Protein AF-A0A6N8CS42-F1 (afdb_monomer_lite)

Secondary structure (DSSP, 8-state):
------PPPHHHHHHHHHHHHHHHHHHHHHHHHHHHHHHHHHHHHHHHHHHHHHHHHHHHT-------S--PPPSSPPPTTEEEEEEEEEEEETTEEEEEEEEEEP--SS-----EEEEEESSSS-EEEEE--------

Radius of gyration: 27.41 Å; chains: 1; bounding box: 62×30×87 Å

Structure (mmCIF, N/CA/C/O backbone):
data_AF-A0A6N8CS42-F1
#
_entry.id   AF-A0A6N8CS42-F1
#
loop_
_atom_site.group_PDB
_atom_site.id
_atom_site.type_symbol
_atom_site.label_atom_id
_atom_site.label_alt_id
_atom_site.label_comp_id
_atom_site.label_asym_id
_atom_site.label_entity_id
_atom_site.label_seq_id
_atom_site.pdbx_PDB_ins_code
_atom_site.Cartn_x
_atom_site.Cartn_y
_atom_site.Cartn_z
_atom_site.occupancy
_atom_site.B_iso_or_equiv
_atom_site.auth_seq_id
_atom_site.auth_comp_id
_atom_site.auth_asym_id
_atom_site.auth_atom_id
_atom_site.pdbx_PDB_model_num
ATOM 1 N N . MET A 1 1 ? 42.478 -19.504 -55.039 1.00 39.69 1 MET A N 1
ATOM 2 C CA . MET A 1 1 ? 41.987 -18.773 -53.853 1.00 39.69 1 MET A CA 1
ATOM 3 C C . MET A 1 1 ? 40.925 -17.804 -54.357 1.00 39.69 1 MET A C 1
ATOM 5 O O . MET A 1 1 ? 41.270 -16.766 -54.896 1.00 39.69 1 MET A O 1
ATOM 9 N N . THR A 1 2 ? 39.660 -18.219 -54.384 1.00 43.09 2 THR A N 1
ATOM 10 C CA . THR A 1 2 ? 38.563 -17.439 -54.984 1.00 43.09 2 THR A CA 1
ATOM 11 C C . THR A 1 2 ? 37.864 -16.642 -53.889 1.00 43.09 2 THR A C 1
ATOM 13 O O . THR A 1 2 ? 37.081 -17.211 -53.128 1.00 43.09 2 THR A O 1
ATOM 16 N N . CYS A 1 3 ? 38.173 -15.347 -53.780 1.00 54.81 3 CYS A N 1
ATOM 17 C CA . CYS A 1 3 ? 37.407 -14.423 -52.947 1.00 54.81 3 CYS A CA 1
ATOM 18 C C . CYS A 1 3 ? 36.001 -14.287 -53.540 1.00 54.81 3 CYS A C 1
ATOM 20 O O . CYS A 1 3 ? 35.815 -13.774 -54.640 1.00 54.81 3 CYS A O 1
ATOM 22 N N . ASN A 1 4 ? 35.016 -14.829 -52.831 1.00 57.50 4 ASN A N 1
ATOM 23 C CA . ASN A 1 4 ? 33.605 -14.658 -53.133 1.00 57.50 4 ASN A CA 1
ATOM 24 C C . ASN A 1 4 ? 33.167 -13.277 -52.623 1.00 57.50 4 ASN A C 1
ATOM 26 O O . ASN A 1 4 ? 32.612 -13.171 -51.532 1.00 57.50 4 ASN A O 1
ATOM 30 N N . ASP A 1 5 ? 33.425 -12.232 -53.408 1.00 59.31 5 ASP A N 1
ATOM 31 C CA . ASP A 1 5 ? 32.952 -10.870 -53.138 1.00 59.31 5 ASP A CA 1
ATOM 32 C C . ASP A 1 5 ? 31.481 -10.729 -53.561 1.00 59.31 5 ASP A C 1
ATOM 34 O O . ASP A 1 5 ? 31.132 -10.049 -54.526 1.00 59.31 5 ASP A O 1
ATOM 38 N N . LYS A 1 6 ? 30.580 -11.412 -52.846 1.00 69.56 6 LYS A N 1
ATOM 39 C CA . LYS A 1 6 ? 29.147 -11.102 -52.914 1.00 69.56 6 LYS A CA 1
ATOM 40 C C . LYS A 1 6 ? 28.894 -9.864 -52.057 1.00 69.56 6 LYS A C 1
ATOM 42 O O . LYS A 1 6 ? 28.794 -9.962 -50.838 1.00 69.56 6 LYS A O 1
ATOM 47 N N . GLY A 1 7 ? 28.827 -8.700 -52.702 1.00 70.50 7 GLY A N 1
ATOM 48 C CA . GLY A 1 7 ? 28.359 -7.468 -52.068 1.00 70.50 7 GLY A CA 1
ATOM 49 C C . GLY A 1 7 ? 26.950 -7.645 -51.494 1.00 70.50 7 GLY A C 1
ATOM 50 O O . GLY A 1 7 ? 26.128 -8.355 -52.072 1.00 70.50 7 GLY A O 1
ATOM 51 N N . MET A 1 8 ? 26.681 -7.020 -50.346 1.00 79.19 8 MET A N 1
ATOM 52 C CA . MET A 1 8 ? 25.380 -7.098 -49.680 1.00 79.19 8 MET A CA 1
ATOM 53 C C . MET A 1 8 ? 24.324 -6.370 -50.520 1.00 79.19 8 MET A C 1
ATOM 55 O O . MET A 1 8 ? 24.523 -5.224 -50.929 1.00 79.19 8 MET A O 1
ATOM 59 N N . THR A 1 9 ? 23.203 -7.029 -50.798 1.00 89.19 9 THR A N 1
ATOM 60 C CA . THR A 1 9 ? 22.109 -6.424 -51.562 1.00 89.19 9 THR A CA 1
ATOM 61 C C . THR A 1 9 ? 21.323 -5.434 -50.699 1.00 89.19 9 THR A C 1
ATOM 63 O O . THR A 1 9 ? 21.254 -5.549 -49.473 1.00 89.19 9 THR A O 1
ATOM 66 N N . LEU A 1 10 ? 20.674 -4.457 -51.338 1.00 85.69 10 LEU A N 1
ATOM 67 C CA . LEU A 1 10 ? 19.862 -3.454 -50.639 1.00 85.69 10 LEU A CA 1
ATOM 68 C C . LEU A 1 10 ? 18.735 -4.092 -49.807 1.00 85.69 10 LEU A C 1
ATOM 70 O O . LEU A 1 10 ? 18.422 -3.619 -48.716 1.00 85.69 10 LEU A O 1
ATOM 74 N N . ILE A 1 11 ? 18.144 -5.181 -50.311 1.00 92.25 11 ILE A N 1
ATOM 75 C CA . ILE A 1 11 ? 17.070 -5.896 -49.618 1.00 92.25 11 ILE A CA 1
ATOM 76 C C . ILE A 1 11 ? 17.579 -6.631 -48.373 1.00 92.25 11 ILE A C 1
ATOM 78 O O . IL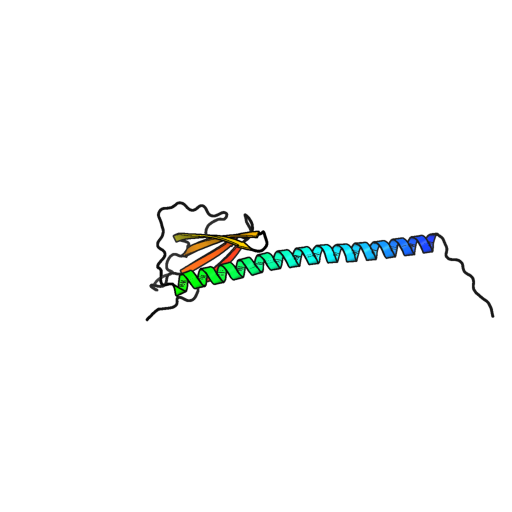E A 1 11 ? 16.888 -6.643 -47.360 1.00 92.25 11 ILE A O 1
ATOM 82 N N . GLU A 1 12 ? 18.797 -7.177 -48.406 1.00 88.62 12 GLU A N 1
ATOM 83 C CA . GLU A 1 12 ? 19.425 -7.810 -47.239 1.00 88.62 12 GLU A CA 1
ATOM 84 C C . GLU A 1 12 ? 19.746 -6.777 -46.153 1.00 88.62 12 GLU A C 1
ATOM 86 O O . GLU A 1 12 ? 19.483 -7.026 -44.978 1.00 88.62 12 GLU A O 1
ATOM 91 N N . ILE A 1 13 ? 20.226 -5.587 -46.535 1.00 92.69 13 ILE A N 1
ATOM 92 C CA . ILE A 1 13 ? 20.450 -4.473 -45.598 1.00 92.69 13 ILE A CA 1
ATOM 93 C C . ILE A 1 13 ? 19.125 -4.032 -44.965 1.00 92.69 13 ILE A C 1
ATOM 95 O O . ILE A 1 13 ? 19.039 -3.859 -43.748 1.00 92.69 13 ILE A O 1
ATOM 99 N N . LEU A 1 14 ? 18.071 -3.885 -45.771 1.00 93.56 14 LEU A N 1
ATOM 100 C CA . LEU A 1 14 ? 16.750 -3.502 -45.280 1.00 93.56 14 LEU A CA 1
ATOM 101 C C . LEU A 1 14 ? 16.177 -4.565 -44.329 1.00 93.56 14 LEU A C 1
ATOM 103 O O . LEU A 1 14 ? 15.666 -4.227 -43.260 1.00 93.56 14 LEU A O 1
ATOM 107 N N . ALA A 1 15 ? 16.303 -5.847 -44.675 1.00 94.00 15 ALA A N 1
ATOM 108 C CA . ALA A 1 15 ? 15.894 -6.961 -43.823 1.00 94.00 15 ALA A CA 1
ATOM 109 C C . ALA A 1 15 ? 16.676 -6.983 -42.497 1.00 94.00 15 ALA A C 1
ATOM 111 O O . ALA A 1 15 ? 16.085 -7.154 -41.433 1.00 94.00 15 ALA A O 1
ATOM 112 N N . ALA A 1 16 ? 17.988 -6.741 -42.530 1.00 94.88 16 ALA A N 1
ATOM 113 C CA . ALA A 1 16 ? 18.815 -6.694 -41.329 1.00 94.88 16 ALA A CA 1
ATOM 114 C C . ALA A 1 16 ? 18.427 -5.532 -40.396 1.00 94.88 16 ALA A C 1
ATOM 116 O O . ALA A 1 16 ? 18.263 -5.737 -39.194 1.00 94.88 16 ALA A O 1
ATOM 117 N N . ILE A 1 17 ? 18.222 -4.322 -40.934 1.00 95.00 17 ILE A N 1
ATOM 118 C CA . ILE A 1 17 ? 17.839 -3.139 -40.142 1.00 95.00 17 ILE A CA 1
ATOM 119 C C . ILE A 1 17 ? 16.428 -3.290 -39.565 1.00 95.00 17 ILE A C 1
ATOM 121 O O . ILE A 1 17 ? 16.184 -2.923 -38.413 1.00 95.00 17 ILE A O 1
ATOM 125 N N . THR A 1 18 ? 15.491 -3.829 -40.346 1.00 96.31 18 THR A N 1
ATOM 126 C CA . THR A 1 18 ? 14.114 -4.064 -39.886 1.00 96.31 18 THR A CA 1
ATOM 127 C C . THR A 1 18 ? 14.075 -5.115 -38.784 1.00 96.31 18 THR A C 1
ATOM 129 O O . THR A 1 18 ? 13.475 -4.865 -37.738 1.00 96.31 18 THR A O 1
ATOM 132 N N . LEU A 1 19 ? 14.780 -6.237 -38.951 1.00 96.19 19 LEU A N 1
ATOM 133 C CA . LEU A 1 19 ? 14.883 -7.270 -37.922 1.00 96.19 19 LEU A CA 1
ATOM 134 C C . LEU A 1 19 ? 15.538 -6.712 -36.654 1.00 96.19 19 LEU A C 1
ATOM 136 O O . LEU A 1 19 ? 15.007 -6.894 -35.558 1.00 96.19 19 LEU A O 1
ATOM 140 N N . LEU A 1 20 ? 16.626 -5.949 -36.795 1.00 96.81 20 LEU A N 1
ATOM 141 C CA . LEU A 1 20 ? 17.285 -5.295 -35.665 1.00 96.81 20 LEU A CA 1
ATOM 142 C C . LEU A 1 20 ? 16.334 -4.338 -34.929 1.00 96.81 20 LEU A C 1
ATOM 144 O O . LEU A 1 20 ? 16.276 -4.341 -33.702 1.00 96.81 20 LEU A O 1
ATOM 148 N N . SER A 1 21 ? 15.548 -3.558 -35.667 1.00 97.50 21 SER A N 1
ATOM 149 C CA . SER A 1 21 ? 14.606 -2.591 -35.100 1.00 97.50 21 SER A CA 1
ATOM 150 C C . SER A 1 21 ? 13.488 -3.274 -34.310 1.00 97.50 21 SER A C 1
ATOM 152 O O . SER A 1 21 ? 13.173 -2.846 -33.200 1.00 97.50 21 SER A O 1
ATOM 154 N N . VAL A 1 22 ? 12.927 -4.374 -34.826 1.00 96.75 22 VAL A N 1
ATOM 155 C CA . VAL A 1 22 ? 11.913 -5.170 -34.112 1.00 96.75 22 VAL A CA 1
ATOM 156 C C . VAL A 1 22 ? 12.471 -5.699 -32.793 1.00 96.75 22 VAL A C 1
ATOM 158 O O . VAL A 1 22 ? 11.816 -5.588 -31.753 1.00 96.75 22 VAL A O 1
ATOM 161 N N . VAL A 1 23 ? 13.696 -6.226 -32.813 1.00 97.25 23 VAL A N 1
ATOM 162 C CA . VAL A 1 23 ? 14.366 -6.739 -31.613 1.00 97.25 23 VAL A CA 1
ATOM 163 C C . VAL A 1 23 ? 14.568 -5.623 -30.585 1.00 97.25 23 VAL A C 1
ATOM 165 O O . VAL A 1 23 ? 14.184 -5.780 -29.425 1.00 97.25 23 VAL A O 1
ATOM 168 N N . LEU A 1 24 ? 15.091 -4.469 -31.004 1.00 97.38 24 LEU A N 1
ATOM 169 C CA . LEU A 1 24 ? 15.336 -3.335 -30.109 1.00 97.38 24 LEU A CA 1
ATOM 170 C C . LEU A 1 24 ? 14.047 -2.796 -29.479 1.00 97.38 24 LEU A C 1
ATOM 172 O O . LEU A 1 24 ? 14.000 -2.589 -28.266 1.00 97.38 24 LEU A O 1
ATOM 176 N N . ILE A 1 25 ? 12.985 -2.617 -30.270 1.00 96.94 25 ILE A N 1
ATOM 177 C CA . ILE A 1 25 ? 11.689 -2.130 -29.772 1.00 96.94 25 ILE A CA 1
ATOM 178 C C . ILE A 1 25 ? 11.080 -3.127 -28.780 1.00 96.94 25 ILE A C 1
ATOM 180 O O . ILE A 1 25 ? 10.522 -2.720 -27.756 1.00 96.94 25 ILE A O 1
ATOM 184 N N . SER A 1 26 ? 11.220 -4.427 -29.046 1.00 95.50 26 SER A N 1
ATOM 185 C CA . SER A 1 26 ? 10.720 -5.482 -28.160 1.00 95.50 26 SER A CA 1
ATOM 186 C C . SER A 1 26 ? 11.398 -5.424 -26.790 1.00 95.50 26 SER A C 1
ATOM 188 O O . SER A 1 26 ? 10.719 -5.363 -25.762 1.00 95.50 26 SER A O 1
ATOM 190 N N . PHE A 1 27 ? 12.733 -5.356 -26.760 1.00 95.81 27 PHE A N 1
ATOM 191 C CA . PHE A 1 27 ? 13.480 -5.259 -25.504 1.00 95.81 27 PHE A CA 1
ATOM 192 C C . PHE A 1 27 ? 13.228 -3.938 -24.772 1.00 95.81 27 PHE A C 1
ATOM 194 O O . PHE A 1 27 ? 13.014 -3.946 -23.560 1.00 95.81 27 PHE A O 1
ATOM 201 N N . ALA A 1 28 ? 13.170 -2.811 -25.486 1.00 95.38 28 ALA A N 1
ATOM 202 C CA . ALA A 1 28 ? 12.846 -1.518 -24.886 1.00 95.38 28 ALA A CA 1
ATOM 203 C C . ALA A 1 28 ? 11.468 -1.544 -24.200 1.00 95.38 28 ALA A C 1
ATOM 205 O O . ALA A 1 28 ? 11.323 -1.101 -23.058 1.00 95.38 28 ALA A O 1
ATOM 206 N N . SER A 1 29 ? 10.471 -2.137 -24.860 1.00 92.81 29 SER A N 1
ATOM 207 C CA . SER A 1 29 ? 9.115 -2.274 -24.319 1.00 92.81 29 SER A CA 1
ATOM 208 C C . SER A 1 29 ? 9.078 -3.162 -23.074 1.00 92.81 29 SER A C 1
ATOM 210 O O . SER A 1 29 ? 8.345 -2.871 -22.127 1.00 92.81 29 SER A O 1
ATOM 212 N N . PHE A 1 30 ? 9.878 -4.230 -23.042 1.00 93.69 30 PHE A N 1
ATOM 213 C CA . PHE A 1 30 ? 10.009 -5.086 -21.865 1.00 93.69 30 PHE A CA 1
ATOM 214 C C . PHE A 1 30 ? 10.604 -4.326 -20.669 1.00 93.69 30 PHE A C 1
ATOM 216 O O . PHE A 1 30 ? 10.041 -4.370 -19.574 1.00 93.69 30 PHE A O 1
ATOM 223 N N . PHE A 1 31 ? 11.683 -3.564 -20.871 1.00 93.62 31 PHE A N 1
ATOM 224 C CA . PHE A 1 31 ? 12.321 -2.809 -19.788 1.00 93.62 31 PHE A CA 1
ATOM 225 C C . PHE A 1 31 ? 11.410 -1.730 -19.196 1.00 93.62 31 PHE A C 1
ATOM 227 O O . PHE A 1 31 ? 11.319 -1.604 -17.973 1.00 93.62 31 PHE A O 1
ATOM 234 N N . ILE A 1 32 ? 10.682 -0.993 -20.040 1.00 91.62 32 ILE A N 1
ATOM 235 C CA . ILE A 1 32 ? 9.728 0.028 -19.581 1.00 91.62 32 ILE A CA 1
ATOM 236 C C . ILE A 1 32 ? 8.633 -0.608 -18.717 1.00 91.62 32 ILE A C 1
ATOM 238 O O . ILE A 1 32 ? 8.288 -0.081 -17.656 1.00 91.62 32 ILE A O 1
ATOM 242 N N . GLN A 1 33 ? 8.095 -1.752 -19.147 1.00 89.81 33 GLN A N 1
ATOM 243 C CA . GLN A 1 33 ? 7.081 -2.476 -18.381 1.00 89.81 33 GLN A CA 1
ATOM 244 C C . GLN A 1 33 ? 7.643 -3.003 -17.058 1.00 89.81 33 GLN A C 1
ATOM 246 O O . GLN A 1 33 ? 7.014 -2.816 -16.016 1.00 89.81 33 GLN A O 1
ATOM 251 N N . SER A 1 34 ? 8.847 -3.581 -17.073 1.00 89.81 34 SER A N 1
ATOM 252 C CA . SER A 1 34 ? 9.511 -4.077 -15.865 1.00 89.81 34 SER A CA 1
ATOM 253 C C . SER A 1 34 ? 9.698 -2.976 -14.822 1.00 89.81 34 SER A C 1
ATOM 255 O O . SER A 1 34 ? 9.399 -3.200 -13.652 1.00 89.81 34 SER A O 1
ATOM 257 N N . GLY A 1 35 ? 10.138 -1.779 -15.226 1.00 88.31 35 GLY A N 1
ATOM 258 C CA . GLY A 1 35 ? 10.308 -0.651 -14.307 1.00 88.31 35 GLY A CA 1
ATOM 259 C C . GLY A 1 35 ? 8.996 -0.248 -13.628 1.00 88.31 35 GLY A C 1
ATOM 260 O O . GLY A 1 35 ? 8.946 -0.105 -12.408 1.00 88.31 35 GLY A O 1
ATOM 261 N N . ARG A 1 36 ? 7.905 -0.151 -14.400 1.00 88.00 36 ARG A N 1
ATOM 262 C CA . ARG A 1 36 ? 6.573 0.189 -13.867 1.00 88.00 36 ARG A CA 1
ATOM 263 C C . ARG A 1 36 ? 6.071 -0.841 -12.856 1.00 88.00 36 ARG A C 1
ATOM 265 O O . ARG A 1 36 ? 5.550 -0.459 -11.810 1.00 88.00 36 ARG A O 1
ATOM 272 N N . VAL A 1 37 ? 6.244 -2.131 -13.150 1.00 89.06 37 VAL A N 1
ATOM 273 C CA . VAL A 1 37 ? 5.845 -3.221 -12.244 1.00 89.06 37 VAL A CA 1
ATOM 274 C C . VAL A 1 37 ? 6.668 -3.187 -10.956 1.00 89.06 37 VAL A C 1
ATOM 276 O O . VAL A 1 37 ? 6.096 -3.300 -9.873 1.00 89.06 37 VAL A O 1
ATOM 279 N N . THR A 1 38 ? 7.982 -2.964 -11.042 1.00 90.00 38 THR A N 1
ATOM 280 C CA . THR A 1 38 ? 8.851 -2.829 -9.863 1.00 90.00 38 THR A CA 1
ATOM 281 C C . THR A 1 38 ? 8.412 -1.673 -8.968 1.00 90.00 38 THR A C 1
ATOM 283 O O . THR A 1 38 ? 8.250 -1.867 -7.764 1.00 90.00 38 THR A O 1
ATOM 286 N N . THR A 1 39 ? 8.151 -0.491 -9.534 1.00 89.06 39 THR A N 1
ATOM 287 C CA . THR A 1 39 ? 7.661 0.660 -8.760 1.00 89.06 39 THR A CA 1
ATOM 288 C C . THR A 1 39 ? 6.308 0.371 -8.112 1.00 89.06 39 THR A C 1
ATOM 290 O O . THR A 1 39 ? 6.134 0.625 -6.922 1.00 89.06 39 THR A O 1
ATOM 293 N N . PHE A 1 40 ? 5.362 -0.210 -8.857 1.00 90.25 40 PHE A N 1
ATOM 294 C CA . PHE A 1 40 ? 4.045 -0.564 -8.323 1.00 90.25 40 PHE A CA 1
ATOM 295 C C . PHE A 1 40 ? 4.136 -1.569 -7.165 1.00 90.25 40 PHE A C 1
ATOM 297 O O . PHE A 1 40 ? 3.472 -1.408 -6.140 1.00 90.25 40 PHE A O 1
ATOM 304 N N . ASN A 1 41 ? 4.997 -2.579 -7.294 1.00 90.88 41 ASN A N 1
ATOM 305 C CA . ASN A 1 41 ? 5.244 -3.552 -6.234 1.00 90.88 41 ASN A CA 1
ATOM 306 C C . ASN A 1 41 ? 5.906 -2.912 -5.010 1.00 90.88 41 ASN A C 1
ATOM 308 O O . ASN A 1 41 ? 5.547 -3.260 -3.887 1.00 90.88 41 ASN A O 1
ATOM 312 N N . GLY A 1 42 ? 6.817 -1.955 -5.212 1.00 93.12 42 GLY A N 1
ATOM 313 C CA . GLY A 1 42 ? 7.405 -1.158 -4.134 1.00 93.12 42 GLY A CA 1
ATOM 314 C C . GLY A 1 42 ? 6.336 -0.412 -3.336 1.00 93.12 42 GLY A C 1
ATOM 315 O O . GLY A 1 42 ? 6.229 -0.605 -2.129 1.00 93.12 42 GLY A O 1
ATOM 316 N N . VAL A 1 43 ? 5.465 0.336 -4.020 1.00 94.19 43 VAL A N 1
ATOM 317 C CA . VAL A 1 43 ? 4.342 1.061 -3.397 1.00 94.19 43 VAL A CA 1
ATOM 318 C C . VAL A 1 43 ? 3.417 0.112 -2.625 1.00 94.19 43 VAL A C 1
ATOM 320 O O . VAL A 1 43 ? 3.058 0.379 -1.477 1.00 94.19 43 VAL A O 1
ATOM 323 N N . LYS A 1 44 ? 3.057 -1.034 -3.215 1.00 94.00 44 LYS A N 1
ATOM 324 C CA . LYS A 1 44 ? 2.218 -2.044 -2.551 1.00 94.00 44 LYS A CA 1
ATOM 325 C C . LYS A 1 44 ? 2.901 -2.648 -1.316 1.00 94.00 44 LYS A C 1
ATOM 327 O O . LYS A 1 44 ? 2.240 -2.864 -0.301 1.00 94.00 44 LYS A O 1
ATOM 332 N N . SER A 1 45 ? 4.206 -2.911 -1.389 1.00 95.19 45 SER A N 1
ATOM 333 C CA . SER A 1 45 ? 4.999 -3.430 -0.269 1.00 95.19 45 SER A CA 1
ATOM 334 C C . SER A 1 45 ? 5.054 -2.425 0.883 1.00 95.19 45 SER A C 1
ATOM 336 O O . SER A 1 45 ? 4.766 -2.781 2.025 1.00 95.19 45 SER A O 1
ATOM 338 N N . THR A 1 46 ? 5.303 -1.149 0.585 1.00 95.38 46 THR A N 1
ATOM 339 C CA . THR A 1 46 ? 5.262 -0.068 1.577 1.00 95.38 46 THR A CA 1
ATOM 340 C C . THR A 1 46 ? 3.873 0.053 2.205 1.00 95.38 46 THR A C 1
ATOM 342 O O . THR A 1 46 ? 3.755 0.110 3.429 1.00 95.38 46 THR A O 1
ATOM 345 N N . ALA A 1 47 ? 2.799 -0.001 1.408 1.00 94.31 47 ALA A N 1
ATOM 346 C CA . ALA A 1 47 ? 1.430 0.012 1.927 1.00 94.31 47 ALA A CA 1
ATOM 347 C C . ALA A 1 47 ? 1.176 -1.139 2.917 1.00 94.31 47 ALA A C 1
ATOM 349 O O . ALA A 1 47 ? 0.575 -0.919 3.973 1.00 94.31 47 ALA A O 1
ATOM 350 N N . LEU A 1 48 ? 1.665 -2.341 2.598 1.00 94.94 48 LEU A N 1
ATOM 351 C CA . LEU A 1 48 ? 1.582 -3.525 3.449 1.00 94.94 48 LEU A CA 1
ATOM 352 C C . LEU A 1 48 ? 2.386 -3.357 4.751 1.00 94.94 48 LEU A C 1
ATOM 354 O O . LEU A 1 48 ? 1.868 -3.657 5.825 1.00 94.94 48 LEU A O 1
ATOM 358 N N . GLN A 1 49 ? 3.620 -2.854 4.682 1.00 94.75 49 GLN A N 1
ATOM 359 C CA . GLN A 1 49 ? 4.451 -2.588 5.864 1.00 94.75 49 GLN A CA 1
ATOM 360 C C . GLN A 1 49 ? 3.799 -1.559 6.795 1.00 94.75 49 GLN A C 1
ATOM 362 O O . GLN A 1 49 ? 3.754 -1.750 8.012 1.00 94.75 49 GLN A O 1
ATOM 367 N N . LEU A 1 50 ? 3.236 -0.490 6.227 1.00 94.50 50 LEU A N 1
ATOM 368 C CA . LEU A 1 50 ? 2.496 0.520 6.979 1.00 94.50 50 LEU A CA 1
ATOM 369 C C . LEU A 1 50 ? 1.247 -0.080 7.646 1.00 94.50 50 LEU A C 1
ATOM 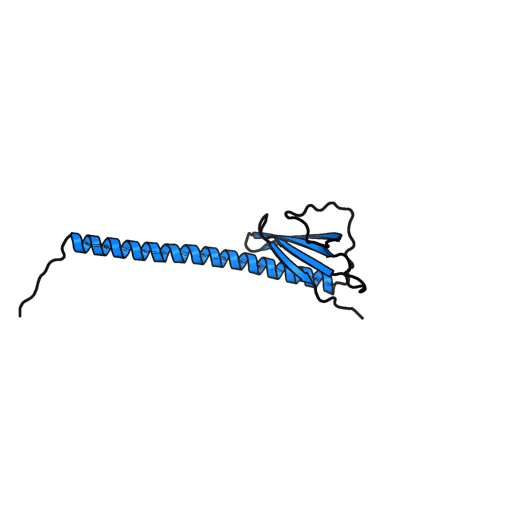371 O O . LEU A 1 50 ? 1.000 0.193 8.821 1.00 94.50 50 LEU A O 1
ATOM 375 N N . ALA A 1 51 ? 0.502 -0.944 6.945 1.00 92.44 51 ALA A N 1
ATOM 376 C CA . ALA A 1 51 ? -0.645 -1.655 7.514 1.00 92.44 51 ALA A CA 1
ATOM 377 C C . ALA A 1 51 ? -0.239 -2.570 8.682 1.00 92.44 51 ALA A C 1
ATOM 379 O O . ALA A 1 51 ? -0.887 -2.551 9.727 1.00 92.44 51 ALA A O 1
ATOM 380 N N . GLN A 1 52 ? 0.859 -3.322 8.541 1.00 91.81 52 GLN A N 1
ATOM 381 C CA . GLN A 1 52 ? 1.395 -4.186 9.600 1.00 91.81 52 GLN A CA 1
ATOM 382 C C . GLN A 1 52 ? 1.848 -3.388 10.827 1.00 91.81 52 GLN A C 1
ATOM 384 O O . GLN A 1 52 ? 1.576 -3.771 11.965 1.00 91.81 52 GLN A O 1
ATOM 389 N N . ASN A 1 53 ? 2.514 -2.254 10.618 1.00 91.00 53 ASN A N 1
ATOM 390 C CA . ASN A 1 53 ? 2.923 -1.380 11.712 1.00 91.00 53 ASN A CA 1
ATOM 391 C C . ASN A 1 53 ? 1.693 -0.831 12.450 1.00 91.00 53 ASN A C 1
ATOM 393 O O . ASN A 1 53 ? 1.616 -0.896 13.676 1.00 91.00 53 ASN A O 1
ATOM 397 N N . GLN A 1 54 ? 0.693 -0.364 11.700 1.00 89.75 54 GLN A N 1
ATOM 398 C CA . GLN A 1 54 ? -0.544 0.160 12.267 1.00 89.75 54 GLN A CA 1
ATOM 399 C C . GLN A 1 54 ? -1.308 -0.904 13.058 1.00 89.75 54 GLN A C 1
ATOM 401 O O . GLN A 1 54 ? -1.694 -0.639 14.193 1.00 89.75 54 GLN A O 1
ATOM 406 N N . ILE A 1 55 ? -1.485 -2.107 12.505 1.00 87.00 55 ILE A N 1
ATOM 407 C CA . ILE A 1 55 ? -2.227 -3.171 13.186 1.00 87.00 55 ILE A CA 1
ATOM 408 C C . ILE A 1 55 ? -1.499 -3.657 14.443 1.00 87.00 55 ILE A C 1
ATOM 410 O O . ILE A 1 55 ? -2.128 -3.948 15.460 1.00 87.00 55 ILE A O 1
ATOM 414 N N . SER A 1 56 ? -0.165 -3.690 14.402 1.00 85.62 56 SER A N 1
ATOM 415 C CA . SER A 1 56 ? 0.660 -4.019 15.563 1.00 85.62 56 SER A CA 1
ATOM 416 C C . SER A 1 56 ? 0.473 -2.959 16.644 1.00 85.62 56 SER A C 1
ATOM 418 O O . SER A 1 56 ? 0.139 -3.291 17.778 1.00 85.62 56 SER A O 1
ATOM 420 N N . LYS A 1 57 ? 0.579 -1.672 16.293 1.00 84.31 57 LYS A N 1
ATOM 421 C CA . LYS A 1 57 ? 0.349 -0.560 17.226 1.00 84.31 57 LYS A CA 1
ATOM 422 C C . LYS A 1 57 ? -1.026 -0.627 17.883 1.00 84.31 57 LYS A C 1
ATOM 424 O O . LYS A 1 57 ? -1.108 -0.493 19.098 1.00 84.31 57 LYS A O 1
ATOM 429 N N . THR A 1 58 ? -2.090 -0.865 17.116 1.00 78.88 58 THR A N 1
ATOM 430 C CA . THR A 1 58 ? -3.457 -0.929 17.661 1.00 78.88 58 THR A CA 1
ATOM 431 C C . THR A 1 58 ? -3.683 -2.151 18.547 1.00 78.88 58 THR A C 1
ATOM 433 O O . THR A 1 58 ? -4.505 -2.103 19.453 1.00 78.88 58 THR A O 1
ATOM 436 N N . THR A 1 59 ? -2.955 -3.241 18.308 1.00 76.06 59 THR A N 1
ATOM 437 C CA . THR A 1 59 ? -3.106 -4.490 19.066 1.00 76.06 59 THR A CA 1
ATOM 438 C C . THR A 1 59 ? -2.269 -4.498 20.341 1.00 76.06 59 THR A C 1
ATOM 440 O O . THR A 1 59 ? -2.757 -4.910 21.389 1.00 76.06 59 THR A O 1
ATOM 443 N N . TYR A 1 60 ? -1.019 -4.029 20.279 1.00 70.62 60 TYR A N 1
ATOM 444 C CA . TYR A 1 60 ? -0.112 -4.015 21.430 1.00 70.62 60 TYR A CA 1
ATOM 445 C C . TYR A 1 60 ? -0.411 -2.893 22.421 1.00 70.62 60 TYR A C 1
ATOM 447 O O . TYR A 1 60 ? -0.168 -3.073 23.612 1.00 70.62 60 TYR A O 1
ATOM 455 N N . ALA A 1 61 ? -0.939 -1.753 21.962 1.00 65.25 61 ALA A N 1
ATOM 456 C CA . ALA A 1 61 ? -1.195 -0.605 22.829 1.00 65.25 61 ALA A CA 1
ATOM 457 C C . ALA A 1 61 ? -2.319 -0.836 23.858 1.00 65.25 61 ALA A C 1
ATOM 459 O O . ALA A 1 61 ? -2.533 0.028 24.703 1.00 65.25 61 ALA A O 1
ATOM 460 N N . GLY A 1 62 ? -3.057 -1.955 23.792 1.00 56.72 62 GLY A N 1
ATOM 461 C CA . GLY A 1 62 ? -4.150 -2.266 24.726 1.00 56.72 62 GLY A CA 1
ATOM 462 C C . GLY A 1 62 ? -5.311 -1.264 24.692 1.00 56.72 62 GLY A C 1
ATOM 463 O O . GLY A 1 62 ? -6.253 -1.377 25.473 1.00 56.72 62 GLY A O 1
ATOM 464 N N . SER A 1 63 ? -5.266 -0.281 23.792 1.00 55.56 63 SER A N 1
ATOM 465 C CA . SER A 1 63 ? -6.285 0.737 23.630 1.00 55.56 63 SER A CA 1
ATOM 466 C C . SER A 1 63 ? -7.467 0.130 22.887 1.00 55.56 63 SER A C 1
ATOM 468 O O . SER A 1 63 ? -7.434 -0.097 21.678 1.00 55.56 63 SER A O 1
ATOM 470 N N . THR A 1 64 ? -8.540 -0.143 23.624 1.00 57.16 64 THR A N 1
ATOM 471 C CA . THR A 1 64 ? -9.864 -0.380 23.053 1.00 57.16 64 THR A CA 1
ATOM 472 C C . THR A 1 64 ? -10.305 0.900 22.353 1.00 57.16 64 THR A C 1
ATOM 474 O O . THR A 1 64 ? -10.893 1.805 22.943 1.00 57.16 64 THR A O 1
ATOM 477 N N . LEU A 1 65 ? -9.963 1.011 21.071 1.00 62.78 65 LEU A N 1
ATOM 478 C CA . LEU A 1 65 ? -10.430 2.103 20.239 1.00 62.78 65 LEU A CA 1
ATOM 479 C C . LEU A 1 65 ? -11.932 1.895 20.018 1.00 62.78 65 LEU A C 1
ATOM 481 O O . LEU A 1 65 ? -12.359 1.090 19.192 1.00 62.78 65 LEU A O 1
ATOM 485 N N . GLY A 1 66 ? -12.737 2.580 20.828 1.00 63.84 66 GLY A N 1
ATOM 486 C CA . GLY A 1 66 ? -14.182 2.632 20.660 1.00 63.84 66 GLY A CA 1
ATOM 487 C C . GLY A 1 66 ? -14.564 3.370 19.378 1.00 63.84 66 GLY A C 1
ATOM 488 O O . GLY A 1 66 ? -13.796 4.165 18.834 1.00 63.84 66 GLY A O 1
ATOM 489 N N . CYS A 1 67 ? -15.778 3.126 18.896 1.00 71.50 67 CYS A N 1
ATOM 490 C CA . CYS A 1 67 ? -16.327 3.896 17.788 1.00 71.50 67 CYS A CA 1
ATOM 491 C C . CYS A 1 67 ? -16.517 5.352 18.234 1.00 71.50 67 CYS A C 1
ATOM 493 O O . CYS A 1 67 ? -17.316 5.615 19.134 1.00 71.50 67 CYS A O 1
ATOM 495 N N . SER A 1 68 ? -15.794 6.294 17.621 1.00 64.50 68 SER A N 1
ATOM 496 C CA . SER A 1 68 ? -16.089 7.718 17.805 1.00 64.50 68 SER A CA 1
ATOM 497 C C . SER A 1 68 ? -17.294 8.113 16.945 1.00 64.50 68 SER A C 1
ATOM 499 O O . SER A 1 68 ? -17.539 7.515 15.898 1.00 64.50 68 SER A O 1
ATOM 501 N N . THR A 1 69 ? -18.037 9.137 17.359 1.00 53.94 69 THR A N 1
ATOM 502 C CA . THR A 1 69 ? -19.211 9.674 16.646 1.00 53.94 69 THR A CA 1
ATOM 503 C C . THR A 1 69 ? -18.871 10.443 15.362 1.00 53.94 69 THR A C 1
ATOM 505 O O . THR A 1 69 ? -19.761 11.023 14.744 1.00 53.94 69 THR A O 1
ATOM 508 N N . GLN A 1 70 ? -17.605 10.464 14.931 1.00 59.16 70 GLN A N 1
ATOM 509 C CA . GLN A 1 70 ? -17.206 11.133 13.696 1.00 59.16 70 GLN A CA 1
ATOM 510 C C . GLN A 1 70 ? -17.514 10.257 12.478 1.00 59.16 70 GLN A C 1
ATOM 512 O O . GLN A 1 70 ? -17.054 9.120 12.366 1.00 59.16 70 GLN A O 1
ATOM 517 N N . SER A 1 71 ? -18.271 10.811 11.532 1.00 60.88 71 SER A N 1
ATOM 518 C CA . SER A 1 71 ? -18.550 10.195 10.238 1.00 60.88 71 SER A CA 1
ATOM 519 C C . SER A 1 71 ? -17.299 10.229 9.358 1.00 60.88 71 SER A C 1
ATOM 521 O O . SER A 1 71 ? -17.074 11.177 8.605 1.00 60.88 71 SER A O 1
ATOM 523 N N . ILE A 1 72 ? -16.461 9.200 9.466 1.00 75.69 72 ILE A N 1
ATOM 524 C CA . ILE A 1 72 ? -15.325 9.000 8.564 1.00 75.69 72 ILE A CA 1
ATOM 525 C C . ILE A 1 72 ? -15.853 8.312 7.300 1.00 75.69 72 ILE A C 1
ATOM 527 O O . ILE A 1 72 ? -16.359 7.194 7.360 1.00 75.69 72 ILE A O 1
ATOM 531 N N . SER A 1 73 ? -15.748 8.964 6.142 1.00 76.25 73 SER A N 1
ATOM 532 C CA . SER A 1 73 ? -16.082 8.341 4.857 1.00 76.25 73 SER A CA 1
ATOM 533 C C . SER A 1 73 ? -14.904 7.502 4.359 1.00 76.25 73 SER A C 1
ATOM 535 O O . SER A 1 73 ? -13.799 8.027 4.216 1.00 76.25 73 SER A O 1
ATOM 537 N N . SER A 1 74 ? -15.128 6.218 4.071 1.00 79.56 74 SER A N 1
ATOM 538 C CA . SER A 1 74 ? -14.120 5.369 3.425 1.00 79.56 74 SER A CA 1
ATOM 539 C C . SER A 1 74 ? -14.180 5.517 1.897 1.00 79.56 74 SER A C 1
ATOM 541 O O . SER A 1 74 ? -15.284 5.606 1.357 1.00 79.56 74 SER A O 1
ATOM 543 N N . PRO A 1 75 ? -13.038 5.503 1.179 1.00 83.56 75 PRO A N 1
ATOM 544 C CA . PRO A 1 75 ? -13.009 5.556 -0.285 1.00 83.56 75 PRO A CA 1
ATOM 545 C C . PRO A 1 75 ? -13.691 4.359 -0.963 1.00 83.56 75 PRO A C 1
ATOM 547 O O . PRO A 1 75 ? -14.103 4.452 -2.116 1.00 83.56 75 PRO A O 1
ATOM 550 N N . THR A 1 76 ? -13.789 3.224 -0.265 1.00 87.06 76 THR A N 1
ATOM 551 C CA . THR A 1 76 ? -14.414 1.991 -0.764 1.00 87.06 76 THR A CA 1
ATOM 552 C C . THR A 1 76 ? -15.428 1.456 0.252 1.00 87.06 76 THR A C 1
ATOM 554 O O . THR A 1 76 ? -15.368 1.846 1.423 1.00 87.06 76 THR A O 1
ATOM 557 N N . PRO A 1 77 ? -16.362 0.567 -0.152 1.00 87.06 77 PRO A N 1
ATOM 558 C CA . PRO A 1 77 ? -17.314 -0.042 0.773 1.00 87.06 77 PRO A CA 1
ATOM 559 C C . PRO A 1 77 ? -16.593 -0.669 1.963 1.00 87.06 77 PRO A C 1
ATOM 561 O O . PRO A 1 77 ? -15.605 -1.384 1.784 1.00 87.06 77 PRO A O 1
ATOM 564 N N . VAL A 1 78 ? -17.066 -0.379 3.173 1.00 86.00 78 VAL A N 1
ATOM 565 C CA . VAL A 1 78 ? -16.455 -0.875 4.413 1.00 86.00 78 VAL A CA 1
ATOM 566 C C . VAL A 1 78 ? -16.368 -2.412 4.417 1.00 86.00 78 VAL A C 1
ATOM 568 O O . VAL A 1 78 ? -17.229 -3.065 3.822 1.00 86.00 78 VAL A O 1
ATOM 571 N N . PRO A 1 79 ? -15.339 -3.013 5.048 1.00 85.50 79 PRO A N 1
ATOM 572 C CA . PRO A 1 79 ? -15.235 -4.467 5.139 1.00 85.50 79 PRO A CA 1
ATOM 573 C C . PRO A 1 79 ? -16.486 -5.074 5.785 1.00 85.50 79 PRO A C 1
ATOM 575 O O . PRO A 1 79 ? -17.046 -4.498 6.722 1.00 85.50 79 PRO A O 1
ATOM 578 N N . GLN A 1 80 ? -16.913 -6.247 5.316 1.00 82.75 80 GLN A N 1
ATOM 579 C CA . GLN A 1 80 ? -18.068 -6.947 5.880 1.00 82.75 80 GLN A CA 1
ATOM 580 C C . GLN A 1 80 ? -17.854 -7.234 7.375 1.00 82.75 80 GLN A C 1
ATOM 582 O O . GLN A 1 80 ? -16.764 -7.622 7.788 1.00 82.75 80 GLN A O 1
ATOM 587 N N . GLY A 1 81 ? -18.895 -7.026 8.184 1.00 80.88 81 GLY A N 1
ATOM 588 C CA . GLY A 1 81 ? -18.817 -7.193 9.638 1.00 80.88 81 GLY A CA 1
ATOM 589 C C . GLY A 1 81 ? -18.072 -6.066 10.358 1.00 80.88 81 GLY A C 1
ATOM 590 O O . GLY A 1 81 ? -17.802 -6.190 11.547 1.00 80.88 81 GLY A O 1
ATOM 591 N N . SER A 1 82 ? -17.728 -4.967 9.674 1.00 84.38 82 SER A N 1
ATOM 592 C CA . SER A 1 82 ? -17.191 -3.772 10.334 1.00 84.38 82 SER A CA 1
ATOM 593 C C . SER A 1 82 ? -18.282 -3.058 11.116 1.00 84.38 82 SER A C 1
ATOM 595 O O . SER A 1 82 ? -19.280 -2.626 10.545 1.00 84.38 8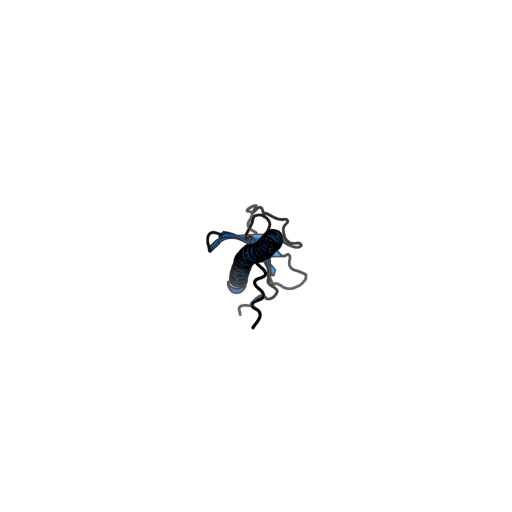2 SER A O 1
ATOM 597 N N . LYS A 1 83 ? -18.039 -2.849 12.407 1.00 83.69 83 LYS A N 1
ATOM 598 C CA . LYS A 1 83 ? -18.878 -2.023 13.272 1.00 83.69 83 LYS A CA 1
ATOM 599 C C . LYS A 1 83 ? -18.684 -0.537 12.975 1.00 83.69 83 LYS A C 1
ATOM 601 O O . LYS A 1 83 ? -19.646 0.220 12.905 1.00 83.69 83 LYS A O 1
ATOM 606 N N . CYS A 1 84 ? -17.428 -0.103 12.848 1.00 84.38 84 CYS A N 1
ATOM 607 C CA . CYS A 1 84 ? -17.076 1.302 12.645 1.00 84.38 84 CYS A CA 1
ATOM 608 C C . CYS A 1 84 ? -15.613 1.485 12.217 1.00 84.38 84 CYS A C 1
ATOM 610 O O . CYS A 1 84 ? -14.790 0.572 12.330 1.00 84.38 84 CYS A O 1
ATOM 612 N N . ILE A 1 85 ? -15.283 2.701 11.775 1.00 86.06 85 ILE A N 1
ATOM 613 C CA . ILE A 1 85 ? -13.903 3.153 11.572 1.00 86.06 85 ILE A CA 1
ATOM 614 C C . ILE A 1 85 ? -13.409 3.761 12.883 1.00 86.06 85 ILE A C 1
ATOM 616 O O . ILE A 1 85 ? -14.044 4.657 13.435 1.00 86.06 85 ILE A O 1
ATOM 620 N N . VAL A 1 86 ? -12.271 3.278 13.370 1.00 84.25 86 VAL A N 1
ATOM 621 C CA . VAL A 1 86 ? -11.705 3.696 14.659 1.00 84.25 86 VAL A CA 1
ATOM 622 C C . VAL A 1 86 ? -10.535 4.660 14.525 1.00 84.25 86 VAL A C 1
ATOM 624 O O . VAL A 1 86 ? -10.259 5.431 15.439 1.00 84.25 86 VAL A O 1
ATOM 627 N N . ASN A 1 87 ? -9.822 4.619 13.400 1.00 86.38 87 ASN A N 1
ATOM 628 C CA . ASN A 1 87 ? -8.682 5.493 13.164 1.00 86.38 87 ASN A CA 1
ATOM 629 C C . ASN A 1 87 ? -8.487 5.726 11.663 1.00 86.38 87 ASN A C 1
ATOM 631 O O . ASN A 1 87 ? -8.638 4.799 10.865 1.00 86.38 87 ASN A O 1
ATOM 635 N N . LEU A 1 88 ? -8.120 6.956 11.311 1.00 89.06 88 LEU A N 1
ATOM 636 C CA . LEU A 1 88 ? -7.657 7.353 9.992 1.00 89.06 88 LEU A CA 1
ATOM 637 C C . LEU A 1 88 ? -6.323 8.083 10.150 1.00 89.06 88 LEU A C 1
ATOM 639 O O . LEU A 1 88 ? -6.278 9.186 10.693 1.00 89.06 88 LEU A O 1
ATOM 643 N N . THR A 1 89 ? -5.245 7.502 9.628 1.00 89.69 89 THR A N 1
ATOM 644 C CA . THR A 1 89 ? -3.942 8.172 9.565 1.00 89.69 89 THR A CA 1
ATOM 645 C C . THR A 1 89 ? -3.494 8.351 8.123 1.00 89.69 89 THR A C 1
ATOM 647 O O . THR A 1 89 ? -3.849 7.579 7.234 1.00 89.69 89 THR A O 1
ATOM 650 N N . LYS A 1 90 ? -2.720 9.407 7.875 1.00 92.19 90 LYS A N 1
ATOM 651 C CA . LYS A 1 90 ? -2.069 9.649 6.588 1.00 92.19 90 LYS A CA 1
ATOM 652 C C . LYS A 1 90 ? -0.566 9.546 6.791 1.00 92.19 90 LYS A C 1
ATOM 654 O O . LYS A 1 90 ? -0.044 10.089 7.759 1.00 92.19 90 LYS A O 1
ATOM 659 N N . GLN A 1 91 ? 0.107 8.839 5.899 1.00 91.19 91 GLN A N 1
ATOM 660 C CA . GLN A 1 91 ? 1.556 8.665 5.902 1.00 91.19 91 GLN A CA 1
ATOM 661 C C . GLN A 1 91 ? 2.086 9.011 4.517 1.00 91.19 91 GLN A C 1
ATOM 663 O O . GLN A 1 91 ? 1.445 8.694 3.520 1.00 91.19 91 GLN A O 1
ATOM 668 N N . VAL A 1 92 ? 3.240 9.663 4.441 1.00 91.12 92 VAL A N 1
ATOM 669 C CA . VAL A 1 92 ? 3.888 9.983 3.165 1.00 91.12 92 VAL A CA 1
ATOM 670 C C . VAL A 1 92 ? 5.213 9.242 3.117 1.00 91.12 92 VAL A C 1
ATOM 672 O O . VAL A 1 92 ? 6.016 9.350 4.039 1.00 91.12 92 VAL A O 1
ATOM 675 N N . SER A 1 93 ? 5.428 8.470 2.058 1.00 87.81 93 SER A N 1
ATOM 676 C CA . SER A 1 93 ? 6.675 7.746 1.809 1.00 87.81 93 SER A CA 1
ATOM 677 C C . SER A 1 93 ? 6.935 7.731 0.306 1.00 87.81 93 SER A C 1
ATOM 679 O O . SER A 1 93 ? 6.022 7.473 -0.475 1.00 87.81 93 SER A O 1
ATOM 681 N N . ASP A 1 94 ? 8.157 8.086 -0.097 1.00 83.25 94 ASP A N 1
ATOM 682 C CA . ASP A 1 94 ? 8.610 8.122 -1.495 1.00 83.25 94 ASP A CA 1
ATOM 683 C C . ASP A 1 94 ? 7.647 8.856 -2.443 1.00 83.25 94 ASP A C 1
ATOM 685 O O . ASP A 1 94 ? 7.242 8.346 -3.490 1.00 83.25 94 ASP A O 1
ATOM 689 N N . ASN A 1 95 ? 7.236 10.065 -2.038 1.00 86.12 95 ASN A N 1
ATOM 690 C CA . ASN A 1 95 ? 6.295 10.926 -2.766 1.00 86.12 95 ASN A CA 1
ATOM 691 C C . ASN A 1 95 ? 4.897 10.306 -3.003 1.00 86.12 95 ASN A C 1
ATOM 693 O O . ASN A 1 95 ? 4.095 10.837 -3.768 1.00 86.12 95 ASN A O 1
ATOM 697 N N . HIS A 1 96 ? 4.583 9.197 -2.331 1.00 88.25 96 HIS A N 1
ATOM 698 C CA . HIS A 1 96 ? 3.260 8.585 -2.309 1.00 88.25 96 HIS A CA 1
ATOM 699 C C . HIS A 1 96 ? 2.595 8.846 -0.960 1.00 88.25 96 HIS A C 1
ATOM 701 O O . HIS A 1 96 ? 3.210 8.720 0.100 1.00 88.25 96 HIS A O 1
ATOM 707 N N . THR A 1 97 ? 1.317 9.222 -1.001 1.00 92.69 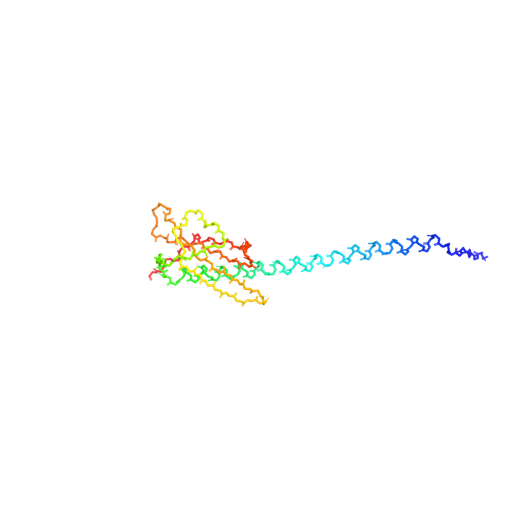97 THR A N 1
ATOM 708 C CA . THR A 1 97 ? 0.498 9.388 0.203 1.00 92.69 97 THR A CA 1
ATOM 709 C C . THR A 1 97 ? -0.318 8.127 0.433 1.00 92.69 97 THR A C 1
ATOM 711 O O . THR A 1 97 ? -1.102 7.724 -0.424 1.00 92.69 97 THR A O 1
ATOM 714 N N . TYR A 1 98 ? -0.164 7.548 1.616 1.00 94.00 98 TYR A N 1
ATOM 715 C CA . TYR A 1 98 ? -0.885 6.378 2.080 1.00 94.00 98 TYR A CA 1
ATOM 716 C C . TYR A 1 98 ? -1.949 6.798 3.089 1.00 94.00 98 TYR A C 1
ATOM 718 O O . TYR A 1 98 ? -1.652 7.519 4.044 1.00 94.00 98 TYR A O 1
ATOM 726 N N . GLN A 1 99 ? -3.187 6.348 2.899 1.00 94.00 99 GLN A N 1
ATOM 727 C CA . GLN A 1 99 ? -4.264 6.552 3.870 1.00 94.00 99 GLN A CA 1
ATOM 728 C C . GLN A 1 99 ? -4.560 5.232 4.570 1.00 94.00 99 GLN A C 1
ATOM 730 O O . GLN A 1 99 ? -4.927 4.256 3.922 1.00 94.00 99 GLN A O 1
ATOM 735 N N . LEU A 1 100 ? -4.404 5.191 5.886 1.00 92.69 100 LEU A N 1
ATOM 736 C CA . LEU A 1 100 ? -4.626 3.997 6.683 1.00 92.69 100 LEU A CA 1
ATOM 737 C C . LEU A 1 100 ? -5.940 4.129 7.440 1.00 92.69 100 LEU A C 1
ATOM 739 O O . LEU A 1 100 ? -6.069 4.983 8.314 1.00 92.69 100 LEU A O 1
ATOM 743 N N . TYR A 1 101 ? -6.884 3.248 7.137 1.00 91.44 101 TYR A N 1
ATOM 744 C CA . TYR A 1 101 ? -8.156 3.130 7.837 1.00 91.44 101 TYR A CA 1
ATOM 745 C C . TYR A 1 101 ? -8.105 1.898 8.722 1.00 91.44 101 TYR A C 1
ATOM 747 O O . TYR A 1 101 ? -7.851 0.799 8.237 1.00 91.44 101 TYR A O 1
ATOM 755 N N . THR A 1 102 ? -8.356 2.077 10.011 1.00 89.56 102 THR A N 1
ATOM 756 C CA . THR A 1 102 ? -8.538 0.969 10.948 1.00 89.56 102 THR A CA 1
ATOM 757 C C . THR A 1 102 ? -10.030 0.794 11.198 1.00 89.56 102 THR A C 1
ATOM 759 O O . THR A 1 102 ? -10.707 1.750 11.576 1.00 89.56 102 THR A O 1
ATOM 762 N N . TYR A 1 103 ? -10.532 -0.415 10.996 1.00 88.00 103 TYR A N 1
ATOM 763 C CA . TYR A 1 103 ? -11.911 -0.818 11.231 1.00 88.00 103 TYR A CA 1
ATOM 764 C C . TYR A 1 103 ? -11.955 -1.747 12.434 1.00 88.00 103 TYR A C 1
ATOM 766 O O . TYR A 1 103 ? -11.101 -2.622 12.579 1.00 88.00 103 TYR A O 1
ATOM 774 N N . LEU A 1 104 ? -12.964 -1.564 13.275 1.00 86.12 104 LEU A N 1
ATOM 775 C CA . LEU A 1 104 ? -13.314 -2.519 14.316 1.00 86.12 104 LEU A CA 1
ATOM 776 C C . LEU A 1 104 ? -14.376 -3.461 13.755 1.00 86.12 104 LEU A C 1
ATOM 778 O O . LEU A 1 104 ? -15.412 -2.992 13.283 1.00 86.12 104 LEU A O 1
ATOM 782 N N . LEU A 1 105 ? -14.127 -4.766 13.808 1.00 83.62 105 LEU A N 1
ATOM 783 C CA . LEU A 1 105 ? -15.124 -5.768 13.444 1.00 83.62 105 LEU A CA 1
ATOM 784 C C . LEU A 1 105 ? -16.063 -6.049 14.619 1.00 83.62 105 LEU A C 1
ATOM 786 O O . LEU A 1 105 ? -15.681 -5.938 15.787 1.00 83.62 105 LEU A O 1
ATOM 790 N N . GLU A 1 106 ? -17.302 -6.414 14.305 1.00 74.81 106 GLU A N 1
ATOM 791 C CA . GLU A 1 106 ? -18.232 -6.946 15.292 1.00 74.81 106 GLU A CA 1
ATOM 792 C C . GLU A 1 106 ? -17.660 -8.234 15.904 1.00 74.81 106 GLU A C 1
ATOM 794 O O . GLU A 1 106 ? -17.092 -9.063 15.184 1.00 74.81 106 GLU A O 1
ATOM 799 N N . PRO A 1 107 ? -17.758 -8.411 17.233 1.00 66.00 107 PRO A N 1
ATOM 800 C CA . PRO A 1 107 ? -17.242 -9.604 17.879 1.00 66.00 107 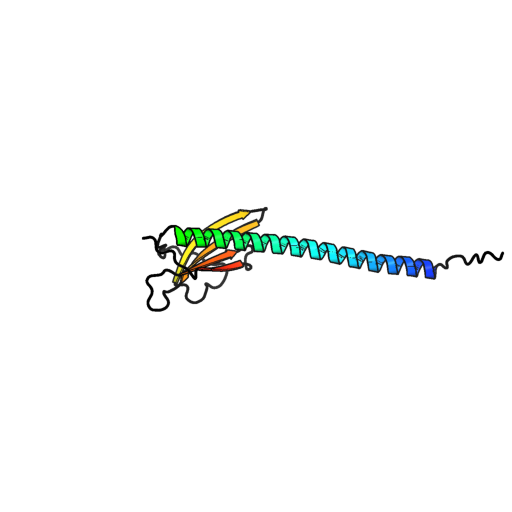PRO A CA 1
ATOM 801 C C . PRO A 1 107 ? -17.988 -10.833 17.352 1.00 66.00 107 PRO A C 1
ATOM 803 O O . PRO A 1 107 ? -19.189 -10.994 17.568 1.00 66.00 107 PRO A O 1
ATOM 806 N N . SER A 1 108 ? -17.254 -11.717 16.679 1.00 52.81 108 SER A N 1
ATOM 807 C CA . SER A 1 108 ? -17.736 -13.039 16.294 1.00 52.81 108 SER A CA 1
ATOM 808 C C . SER A 1 108 ? -17.874 -13.876 17.561 1.00 52.81 108 SER A C 1
ATOM 810 O O . SER A 1 108 ? -16.889 -14.432 18.034 1.00 52.81 108 SER A O 1
ATOM 812 N N . ASN A 1 109 ? -19.082 -13.902 18.125 1.00 55.28 109 ASN A N 1
ATOM 813 C CA . ASN A 1 109 ? -19.579 -14.855 19.116 1.00 55.28 109 ASN A CA 1
ATOM 814 C C . ASN A 1 109 ? -18.508 -15.410 20.082 1.00 55.28 109 ASN A C 1
ATOM 816 O O . ASN A 1 109 ? -17.870 -16.425 19.812 1.00 55.28 109 ASN A O 1
ATOM 820 N N . ASN A 1 110 ? -18.426 -14.805 21.272 1.00 51.62 110 ASN A N 1
ATOM 821 C CA . ASN A 1 110 ? -17.877 -15.415 22.494 1.00 51.62 110 ASN A CA 1
ATOM 822 C C . ASN A 1 110 ? -16.369 -15.263 22.800 1.00 51.62 110 ASN A C 1
ATOM 824 O O . ASN A 1 110 ? -15.813 -16.052 23.560 1.00 51.62 110 ASN A O 1
ATOM 828 N N . THR A 1 111 ? -15.700 -14.214 22.314 1.00 54.50 111 THR A N 1
ATOM 829 C CA . THR A 1 111 ? -14.406 -13.790 22.885 1.00 54.50 111 THR A CA 1
ATOM 830 C C . THR A 1 111 ? -14.370 -12.272 23.077 1.00 54.50 111 THR A C 1
ATOM 832 O O . THR A 1 111 ? -14.744 -11.520 22.183 1.00 54.50 111 THR A O 1
ATOM 835 N N . ASN A 1 112 ? -13.910 -11.795 24.242 1.00 57.94 112 ASN A N 1
ATOM 836 C CA . ASN A 1 112 ? -13.698 -10.366 24.561 1.00 57.94 112 ASN A CA 1
ATOM 837 C C . ASN A 1 112 ? -12.544 -9.728 23.746 1.00 57.94 112 ASN A C 1
ATOM 839 O O . ASN A 1 112 ? -11.881 -8.797 24.203 1.00 57.94 112 ASN A O 1
ATOM 843 N N . LEU A 1 113 ? -12.248 -10.257 22.559 1.00 66.12 113 LEU A N 1
ATOM 844 C CA . LEU A 1 113 ? -11.096 -9.898 21.749 1.00 66.12 113 LEU A CA 1
ATOM 845 C C . LEU A 1 113 ? -11.557 -9.013 20.592 1.00 66.12 113 LEU A C 1
ATOM 847 O O . LEU A 1 113 ? -12.276 -9.443 19.693 1.00 66.12 113 LEU A O 1
ATOM 851 N N . SER A 1 114 ? -11.146 -7.746 20.631 1.00 72.81 114 SER A N 1
ATOM 852 C CA . SER A 1 114 ? -11.429 -6.802 19.549 1.00 72.81 114 SER A CA 1
ATOM 853 C C . SER A 1 114 ? -10.617 -7.192 18.316 1.00 72.81 114 SER A C 1
ATOM 855 O O . SER A 1 114 ? -9.387 -7.199 18.356 1.00 72.81 114 SER A O 1
ATOM 857 N N . THR A 1 115 ? -11.309 -7.527 17.229 1.00 79.44 115 THR A N 1
ATOM 858 C CA . THR A 1 115 ? -10.676 -7.832 15.942 1.00 79.44 115 THR A CA 1
ATOM 859 C C . THR A 1 115 ? -10.628 -6.559 15.110 1.00 79.44 115 THR A C 1
ATOM 861 O O . THR A 1 115 ? -11.648 -5.896 14.916 1.00 79.44 115 THR A O 1
ATOM 864 N N . TYR A 1 116 ? -9.439 -6.221 14.617 1.00 84.88 116 TYR A N 1
ATOM 865 C CA . TYR A 1 116 ? -9.224 -5.036 13.796 1.00 84.88 116 TYR A CA 1
ATOM 866 C C . TYR A 1 116 ? -8.858 -5.421 12.367 1.00 84.88 116 TYR A C 1
ATOM 868 O O . TYR A 1 116 ? -8.135 -6.393 12.135 1.00 84.88 116 TYR A O 1
ATOM 876 N N . VAL A 1 117 ? -9.315 -4.607 11.422 1.00 89.44 117 VAL A N 1
ATOM 877 C CA . VAL A 1 117 ? -8.891 -4.648 10.022 1.00 89.44 117 VAL A CA 1
ATOM 878 C C . VAL A 1 117 ? -8.227 -3.330 9.692 1.00 89.44 117 VAL A C 1
ATOM 880 O O . VAL A 1 117 ? -8.771 -2.272 9.990 1.00 89.44 117 VAL A O 1
ATOM 883 N N . VAL A 1 118 ? -7.061 -3.368 9.061 1.00 91.38 118 VAL A N 1
ATOM 884 C CA . VAL A 1 118 ? -6.390 -2.166 8.568 1.00 91.38 118 VAL A CA 1
ATOM 885 C C . VAL A 1 118 ? -6.377 -2.196 7.049 1.00 91.38 118 VAL A C 1
ATOM 887 O O . VAL A 1 118 ? -5.848 -3.130 6.453 1.00 91.38 118 VAL A O 1
ATOM 890 N N . ARG A 1 119 ? -6.923 -1.152 6.418 1.00 93.88 119 ARG A N 1
ATOM 891 C CA . ARG A 1 119 ? -6.746 -0.888 4.986 1.00 93.88 119 ARG A CA 1
ATOM 892 C C . ARG A 1 119 ? -5.751 0.233 4.783 1.00 93.88 119 ARG A C 1
ATOM 894 O O . ARG A 1 119 ? -5.989 1.346 5.241 1.00 93.88 119 ARG A O 1
ATOM 901 N N . SER A 1 120 ? -4.676 -0.051 4.062 1.00 94.44 120 SER A N 1
ATOM 902 C CA . SER A 1 120 ? -3.687 0.934 3.630 1.00 94.44 120 SER A CA 1
ATOM 903 C C . SER A 1 120 ? -3.892 1.230 2.150 1.00 94.44 120 SER A C 1
ATOM 905 O O . SER A 1 120 ? -3.581 0.402 1.292 1.00 94.44 120 SER A O 1
ATOM 907 N N . TYR A 1 121 ? -4.472 2.390 1.858 1.00 93.75 121 TYR A N 1
ATOM 908 C CA . TYR A 1 121 ? -4.719 2.875 0.507 1.00 93.75 121 TYR A CA 1
ATOM 909 C C . TYR A 1 121 ? -3.477 3.568 -0.024 1.00 93.75 121 TYR A C 1
ATOM 911 O O . TYR A 1 121 ? -2.991 4.506 0.600 1.00 93.75 121 TYR A O 1
ATOM 919 N N . TYR A 1 122 ? -3.009 3.145 -1.191 1.00 92.19 122 TYR A N 1
ATOM 920 C CA . TYR A 1 122 ? -1.914 3.783 -1.933 1.00 92.19 122 TYR A CA 1
ATOM 921 C C . TYR A 1 122 ? -2.404 4.448 -3.232 1.00 92.19 122 TYR A C 1
ATOM 923 O O . TYR A 1 122 ? -1.624 4.937 -4.044 1.00 92.19 122 TYR A O 1
ATOM 931 N N . SER A 1 123 ? -3.722 4.443 -3.437 1.00 87.44 123 SER A N 1
ATOM 932 C CA . SER A 1 123 ? -4.471 5.160 -4.467 1.00 87.44 123 SER A CA 1
ATOM 933 C C . SER A 1 123 ? -5.916 5.336 -3.975 1.00 87.44 123 SER A C 1
ATOM 935 O O . SER A 1 123 ? -6.273 4.815 -2.920 1.00 87.44 123 SER A O 1
ATOM 937 N N . ASN A 1 124 ? -6.777 6.012 -4.736 1.00 84.12 124 ASN A N 1
ATOM 938 C CA . ASN A 1 124 ? -8.178 6.231 -4.348 1.00 84.12 124 ASN A CA 1
ATOM 939 C C . ASN A 1 124 ? -8.977 4.922 -4.214 1.00 84.12 124 ASN A C 1
ATOM 941 O O . ASN A 1 124 ? -9.927 4.857 -3.443 1.00 84.12 124 ASN A O 1
ATOM 945 N N . THR A 1 125 ? -8.591 3.882 -4.956 1.00 86.88 125 THR A N 1
ATOM 946 C CA . THR A 1 125 ? -9.298 2.591 -4.995 1.00 86.88 125 THR A CA 1
ATOM 947 C C . THR A 1 125 ? -8.414 1.401 -4.640 1.00 86.88 125 THR A C 1
ATOM 949 O O . THR A 1 125 ? -8.930 0.363 -4.237 1.00 86.88 125 THR A O 1
ATOM 952 N N . ASN A 1 126 ? -7.090 1.534 -4.768 1.00 91.81 126 ASN A N 1
ATOM 953 C CA . ASN A 1 126 ? -6.158 0.445 -4.504 1.00 91.81 126 ASN A CA 1
ATOM 954 C C . ASN A 1 126 ? -5.691 0.471 -3.050 1.00 91.81 126 ASN A C 1
ATOM 956 O O . ASN A 1 126 ? -5.164 1.482 -2.575 1.00 91.81 126 ASN A O 1
ATOM 960 N N . TYR A 1 127 ? -5.847 -0.661 -2.370 1.00 93.88 127 TYR A N 1
ATOM 961 C CA . TYR A 1 127 ? -5.439 -0.827 -0.984 1.00 93.88 127 TYR A CA 1
ATOM 962 C C . TYR A 1 127 ? -4.909 -2.228 -0.705 1.00 93.88 127 TYR A C 1
ATOM 964 O O . TYR A 1 127 ? -5.167 -3.183 -1.437 1.00 93.88 127 TYR A O 1
ATOM 972 N N . VAL A 1 128 ? -4.165 -2.332 0.390 1.00 93.31 128 VAL A N 1
ATOM 973 C CA . VAL A 1 128 ? -3.851 -3.599 1.048 1.00 93.31 128 VAL A CA 1
ATOM 974 C C . VAL A 1 128 ? -4.707 -3.696 2.301 1.00 93.31 128 VAL A C 1
ATOM 976 O O . VAL A 1 128 ? -4.784 -2.733 3.063 1.00 93.31 128 VAL A O 1
ATOM 979 N N . GLU A 1 129 ? -5.351 -4.839 2.506 1.00 92.50 129 GLU A N 1
ATOM 980 C CA . GLU A 1 129 ? -6.156 -5.133 3.689 1.00 92.50 129 GLU A CA 1
ATOM 981 C C . GLU A 1 129 ? -5.447 -6.171 4.554 1.00 92.50 129 GLU A C 1
ATOM 983 O O . GLU A 1 129 ? -4.945 -7.175 4.046 1.00 92.50 129 GLU A O 1
ATOM 988 N N . LEU A 1 130 ? -5.388 -5.914 5.858 1.00 91.06 130 LEU A N 1
ATOM 989 C CA . LEU A 1 130 ? -4.764 -6.803 6.824 1.00 91.06 130 LEU A CA 1
ATOM 990 C C . LEU A 1 130 ? -5.698 -7.016 8.012 1.00 91.06 130 LEU A C 1
ATOM 992 O O . LEU A 1 130 ? -6.189 -6.053 8.601 1.00 91.06 130 LEU A O 1
ATOM 996 N N . TYR A 1 131 ? -5.918 -8.278 8.360 1.00 86.44 131 TYR A N 1
ATOM 997 C CA . TYR A 1 131 ? -6.731 -8.693 9.498 1.00 86.44 131 TYR A CA 1
ATOM 998 C C . TYR A 1 131 ? -5.827 -9.038 10.669 1.00 86.44 131 TYR A C 1
ATOM 1000 O O . TYR A 1 131 ? -4.805 -9.706 10.490 1.00 86.44 131 TYR A O 1
ATOM 1008 N N . ASN A 1 132 ? -6.219 -8.628 11.872 1.00 80.81 132 ASN A N 1
ATOM 1009 C CA . ASN A 1 132 ? -5.572 -9.126 13.067 1.00 80.81 132 ASN A CA 1
ATOM 1010 C C . ASN A 1 132 ? -6.286 -10.381 13.572 1.00 80.81 132 ASN A C 1
ATOM 1012 O O . ASN A 1 132 ? -7.353 -10.277 14.166 1.00 80.81 132 ASN A O 1
ATOM 1016 N N . TYR A 1 133 ? -5.671 -11.547 13.396 1.00 64.25 133 TYR A N 1
ATOM 1017 C CA . TYR A 1 133 ? -6.177 -12.804 13.954 1.00 64.25 133 TYR A CA 1
ATOM 1018 C C . TYR A 1 133 ? -5.679 -13.093 15.385 1.00 64.25 133 TYR A C 1
ATOM 1020 O O . TYR A 1 133 ? -6.154 -14.039 16.006 1.00 64.25 133 TYR A O 1
ATOM 1028 N N . TYR A 1 134 ? -4.751 -12.294 15.931 1.00 56.50 134 TYR A N 1
ATOM 1029 C CA . TYR A 1 134 ? -4.129 -12.518 17.240 1.00 56.50 134 TYR A CA 1
ATOM 1030 C C . TYR A 1 134 ? -4.195 -11.275 18.130 1.00 56.50 134 TYR A C 1
ATOM 1032 O O . TYR A 1 134 ? -3.583 -10.242 17.872 1.00 56.50 134 TYR A O 1
ATOM 1040 N N . THR A 1 135 ? -4.892 -11.377 19.251 1.00 54.12 135 THR A N 1
ATOM 1041 C CA . THR A 1 135 ? -4.928 -10.324 20.272 1.00 54.12 135 THR A CA 1
ATOM 1042 C C . THR A 1 135 ? -3.903 -10.647 21.352 1.00 54.12 135 THR A C 1
ATOM 1044 O O . THR A 1 135 ? -3.966 -11.699 21.987 1.00 54.12 135 THR A O 1
ATOM 1047 N N . ALA A 1 136 ? -2.941 -9.750 21.566 1.00 48.78 136 ALA A N 1
ATOM 1048 C CA . ALA A 1 136 ? -2.013 -9.874 22.680 1.00 48.78 136 ALA A CA 1
ATOM 1049 C C . ALA A 1 136 ? -2.768 -9.571 23.982 1.00 48.78 136 ALA A C 1
ATOM 1051 O O . ALA A 1 136 ? -3.217 -8.447 24.204 1.00 48.78 136 ALA A O 1
ATOM 1052 N N . LYS A 1 137 ? -2.936 -10.581 24.838 1.00 45.97 137 LYS A N 1
ATOM 1053 C CA . LYS A 1 137 ? -3.458 -10.393 26.192 1.00 45.97 137 LYS A CA 1
ATOM 1054 C C . LYS A 1 137 ? -2.316 -9.827 27.041 1.00 45.97 137 LYS A C 1
ATOM 1056 O O . LYS A 1 137 ? -1.336 -10.532 27.267 1.00 45.97 137 LYS A O 1
ATOM 1061 N N . GLN A 1 138 ? -2.400 -8.562 27.453 1.00 47.94 138 GLN A N 1
ATOM 1062 C CA . GLN A 1 138 ? -1.497 -8.052 28.488 1.00 47.94 138 GLN A CA 1
ATOM 1063 C C . GLN A 1 138 ? -1.965 -8.607 29.840 1.00 47.94 138 GLN A C 1
ATOM 1065 O O . GLN A 1 138 ? -3.158 -8.541 30.143 1.00 47.94 138 GLN A O 1
ATOM 1070 N N . ASN A 1 139 ? -1.041 -9.238 30.568 1.00 47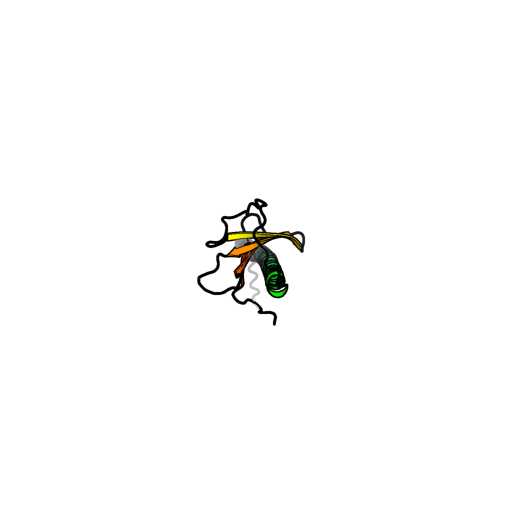.78 139 ASN A N 1
ATOM 1071 C CA . ASN A 1 139 ? -1.237 -9.753 31.927 1.00 47.78 139 ASN A CA 1
ATOM 1072 C C . ASN A 1 139 ? -1.057 -8.626 32.942 1.00 47.78 139 ASN A C 1
ATOM 1074 O O . ASN A 1 139 ? -0.088 -7.855 32.758 1.00 47.78 139 ASN A O 1
#

InterPro domains:
  IPR012902 Prokaryotic N-terminal methylation site [PF07963] (4-25)
  IPR012902 Prokaryotic N-terminal methylation site [TIGR02532] (6-24)

pLDDT: mean 81.85, std 14.81, range [39.69, 97.5]

Foldseek 3Di:
DDPPPPDDDPVNVVVVVVVVVVVVVVVVVVVVVVVVVVVVVVLQVVLVVVQVVVVCCVQVVPDPQDADPDPDDQLDPDPPQFPHWRDWDWDDDPNFIKIKTKTWGDDDPDDPATKIKIWIDRDSPDTDIDIDPDHDDDD

Sequence (139 aa):
MTCNDKGMTLIEILAAITLLSVVLISFASFFIQSGRVTTFNGVKSTALQLAQNQISKTTYAGSTLGCSTQSISSPTPVPQGSKCIVNLTKQVSDNHTYQLYTYLLEPSNNTNLSTYVVRSYYSNTNYVELYNYYTAKQN

Organism: NCBI:txid2599694